Protein AF-A0A2T2STK6-F1 (afdb_monomer)

Foldseek 3Di:
DDDDDDDDPPDDDPDDDDDDDPDDPDDPPDPCPDDDPPDDDDDDDDDDPPDDLVVQLVVCCVVPVDDSVVSSVVSPD

Solvent-accessible surface area (backbone atoms only — not comparable to full-atom values): 5722 Å² total; per-residue (Å²): 136,87,90,83,81,96,82,76,88,79,71,81,77,79,81,77,87,78,72,86,77,76,82,82,79,80,78,77,78,81,78,83,86,80,73,84,79,83,66,86,81,87,86,83,87,81,92,68,94,86,67,53,68,71,59,51,27,55,47,44,28,71,76,71,66,50,54,70,69,60,22,46,58,66,69,77,110

Mean predicted aligned error: 17.16 Å

Secondary structure (DSSP, 8-state):
----------PPPPPP--PPPPPP------------TTSPPP--PPP-SSS-HHHHHHHHHHHH---HHHHHHHH--

Sequence (77 aa):
MIDIPLCSTFGAPAEPDVKPVPPEVEELEEKDEGGGTDDPWFVILFNDEVHTFEEVIGQLVKATGCSRGEAEDMAWT

pLDDT: mean 77.99, std 19.07, range [40.97, 98.56]

Radius of gyration: 29.97 Å; Cα contacts (8 Å, |Δi|>4): 17; chains: 1; bounding box: 26×80×58 Å

Structure (mmCIF, N/CA/C/O backbone):
data_AF-A0A2T2STK6-F1
#
_entry.id   AF-A0A2T2STK6-F1
#
loop_
_atom_site.group_PDB
_atom_site.id
_atom_site.type_symbol
_atom_site.label_atom_id
_atom_site.label_alt_id
_atom_site.label_comp_id
_atom_site.label_asym_id
_atom_site.label_entity_id
_atom_site.label_seq_id
_atom_site.pdbx_PDB_ins_code
_atom_site.Cartn_x
_atom_site.Cartn_y
_atom_site.Cartn_z
_atom_site.occupancy
_atom_site.B_iso_or_equiv
_atom_site.auth_seq_id
_atom_site.auth_comp_id
_atom_site.auth_asym_id
_atom_site.auth_atom_id
_atom_site.pdbx_PDB_model_num
ATOM 1 N N . MET A 1 1 ? 2.211 61.283 -25.173 1.00 46.34 1 MET A N 1
ATOM 2 C CA . MET A 1 1 ? 2.202 60.267 -26.244 1.00 46.34 1 MET A CA 1
ATOM 3 C C . MET A 1 1 ? 3.669 59.928 -26.453 1.00 46.34 1 MET A C 1
ATOM 5 O O . MET A 1 1 ? 4.415 60.839 -26.766 1.00 46.34 1 MET A O 1
ATOM 9 N N . ILE A 1 2 ? 4.111 58.751 -26.009 1.00 44.94 2 ILE A N 1
ATOM 10 C CA . ILE A 1 2 ? 5.537 58.433 -25.804 1.00 44.94 2 ILE A CA 1
ATOM 11 C C . ILE A 1 2 ? 6.119 57.825 -27.088 1.00 44.94 2 ILE A C 1
ATOM 13 O O . ILE A 1 2 ? 5.589 56.830 -27.575 1.00 44.94 2 ILE A O 1
ATOM 17 N N . ASP A 1 3 ? 7.195 58.433 -27.591 1.00 49.34 3 ASP A N 1
ATOM 18 C CA . ASP A 1 3 ? 8.109 57.942 -28.633 1.00 49.34 3 ASP A CA 1
ATOM 19 C C . ASP A 1 3 ? 8.938 56.730 -28.168 1.00 49.34 3 ASP A C 1
ATOM 21 O O . ASP A 1 3 ? 9.579 56.805 -27.118 1.00 49.34 3 ASP A O 1
ATOM 25 N N . ILE A 1 4 ? 9.000 55.660 -28.981 1.00 54.84 4 ILE A N 1
ATOM 26 C CA . ILE A 1 4 ? 9.987 54.555 -28.914 1.00 54.84 4 ILE A CA 1
ATOM 27 C C . ILE A 1 4 ? 10.312 54.087 -30.367 1.00 54.84 4 ILE A C 1
ATOM 29 O O . ILE A 1 4 ? 9.403 54.075 -31.197 1.00 54.84 4 ILE A O 1
ATOM 33 N N . PRO A 1 5 ? 11.582 53.756 -30.713 1.00 51.03 5 PRO A N 1
ATOM 34 C CA . PRO A 1 5 ? 12.187 53.996 -32.033 1.00 51.03 5 PRO A CA 1
ATOM 35 C C . PRO A 1 5 ? 12.268 52.784 -32.995 1.00 51.03 5 PRO A C 1
ATOM 37 O O . PRO A 1 5 ? 12.042 51.637 -32.622 1.00 51.03 5 PRO A O 1
ATOM 40 N N . LEU A 1 6 ? 12.672 53.075 -34.242 1.00 60.12 6 LEU A N 1
ATOM 41 C CA . LEU A 1 6 ? 13.124 52.156 -35.307 1.00 60.12 6 LEU A CA 1
ATO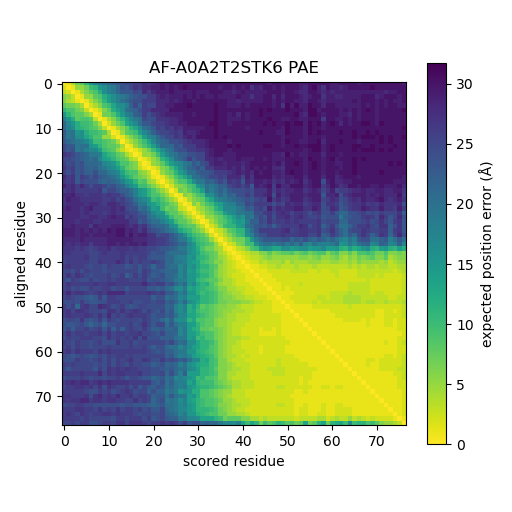M 42 C C . LEU A 1 6 ? 14.272 51.218 -34.865 1.00 60.12 6 LEU A C 1
ATOM 44 O O . LEU A 1 6 ? 15.343 51.722 -34.543 1.00 60.12 6 LEU A O 1
ATOM 48 N N . CYS A 1 7 ? 14.072 49.891 -34.941 1.00 43.41 7 CYS A N 1
ATOM 49 C CA . CYS A 1 7 ? 15.031 48.798 -35.262 1.00 43.41 7 CYS A CA 1
ATOM 50 C C . CYS A 1 7 ? 14.286 47.462 -35.006 1.00 43.41 7 CYS A C 1
ATOM 52 O O . CYS A 1 7 ? 13.552 47.377 -34.034 1.00 43.41 7 CYS A O 1
ATOM 54 N N . SER A 1 8 ? 14.352 46.364 -35.755 1.00 44.66 8 SER A N 1
ATOM 55 C CA . SER A 1 8 ? 15.354 45.823 -36.666 1.00 44.66 8 SER A CA 1
ATOM 56 C C . SER A 1 8 ? 14.636 44.836 -37.596 1.00 44.66 8 SER A C 1
ATOM 58 O O . SER A 1 8 ? 13.787 44.068 -37.140 1.00 44.66 8 SER A O 1
ATOM 60 N N . THR A 1 9 ? 14.954 44.829 -38.889 1.00 41.19 9 THR A N 1
ATOM 61 C CA . THR A 1 9 ? 14.539 43.751 -39.794 1.00 41.19 9 THR A CA 1
ATOM 62 C C . THR A 1 9 ? 15.220 42.460 -39.341 1.00 41.19 9 THR A C 1
ATOM 64 O O . THR A 1 9 ? 16.412 42.275 -39.588 1.00 41.19 9 THR A O 1
ATOM 67 N N . PHE A 1 10 ? 14.494 41.569 -38.665 1.00 40.97 10 PHE A N 1
ATOM 68 C CA . PHE A 1 10 ? 14.962 40.197 -38.492 1.00 40.97 10 PHE A CA 1
ATOM 69 C C . PHE A 1 10 ? 14.936 39.540 -39.874 1.00 40.97 10 PHE A C 1
ATOM 71 O O . PHE A 1 10 ? 13.873 39.358 -40.467 1.00 40.97 10 PHE A O 1
ATOM 78 N N . GLY A 1 11 ? 16.128 39.307 -40.426 1.00 45.22 11 GLY A N 1
ATOM 79 C CA . GLY A 1 11 ? 16.316 38.641 -41.707 1.00 45.22 11 GLY A CA 1
ATOM 80 C C . GLY A 1 11 ? 15.623 37.281 -41.727 1.00 45.22 11 GLY A C 1
ATOM 81 O O . GLY A 1 11 ? 15.480 36.632 -40.690 1.00 45.22 11 GLY A O 1
ATOM 82 N N . ALA A 1 12 ? 15.178 36.878 -42.917 1.00 55.72 12 ALA A N 1
ATOM 83 C CA . ALA A 1 12 ? 14.547 35.586 -43.139 1.00 55.72 12 ALA A CA 1
ATOM 84 C C . ALA A 1 12 ? 15.423 34.458 -42.555 1.00 55.72 12 ALA A C 1
ATOM 86 O O . ALA A 1 12 ? 16.614 34.403 -42.881 1.00 55.72 12 ALA A O 1
ATOM 87 N N . PRO A 1 13 ? 14.886 33.571 -41.697 1.00 54.12 13 PRO A N 1
ATOM 88 C CA . PRO A 1 13 ? 15.609 32.364 -41.335 1.00 54.12 13 PRO A CA 1
ATOM 89 C C . PRO A 1 13 ? 15.774 31.523 -42.603 1.00 54.12 13 PRO A C 1
ATOM 91 O O . PRO A 1 13 ? 14.803 31.265 -43.311 1.00 54.12 13 PRO A O 1
ATOM 94 N N . ALA A 1 14 ? 17.015 31.149 -42.915 1.00 62.72 14 ALA A N 1
ATOM 95 C CA . ALA A 1 14 ? 17.313 30.232 -44.005 1.00 62.72 14 ALA A CA 1
ATOM 96 C C . ALA A 1 14 ? 16.495 28.945 -43.821 1.00 62.72 14 ALA A C 1
ATOM 98 O O . ALA A 1 14 ? 16.529 28.344 -42.746 1.00 62.72 14 ALA A O 1
ATOM 99 N N . GLU A 1 15 ? 15.745 28.553 -44.850 1.00 63.06 15 GLU A N 1
ATOM 100 C CA . GLU A 1 15 ? 14.973 27.312 -44.850 1.00 63.06 15 GLU A CA 1
ATOM 101 C C . GLU A 1 15 ? 15.947 26.126 -44.722 1.00 63.06 15 GLU A C 1
ATOM 103 O O . GLU A 1 15 ? 16.849 25.992 -45.556 1.00 63.06 15 GLU A O 1
ATOM 108 N N . PRO A 1 16 ? 15.844 25.281 -43.680 1.00 62.88 16 PRO A N 1
ATOM 109 C CA . PRO A 1 16 ? 16.669 24.086 -43.595 1.00 62.88 16 PRO A CA 1
ATOM 110 C C . PRO A 1 16 ? 16.202 23.067 -44.644 1.00 62.88 16 PRO A C 1
ATOM 112 O O . PRO A 1 16 ? 15.018 22.749 -44.728 1.00 62.88 16 PRO A O 1
ATOM 115 N N . ASP A 1 17 ? 17.144 22.551 -45.434 1.00 61.78 17 ASP A N 1
ATOM 116 C CA . ASP A 1 17 ? 16.944 21.469 -46.405 1.00 61.78 17 ASP A CA 1
ATOM 117 C C . ASP A 1 17 ? 16.459 20.198 -45.677 1.00 61.78 17 ASP A C 1
ATOM 119 O O . ASP A 1 17 ? 17.236 19.476 -45.045 1.00 61.78 17 ASP A O 1
ATOM 123 N N . VAL A 1 18 ? 15.142 19.96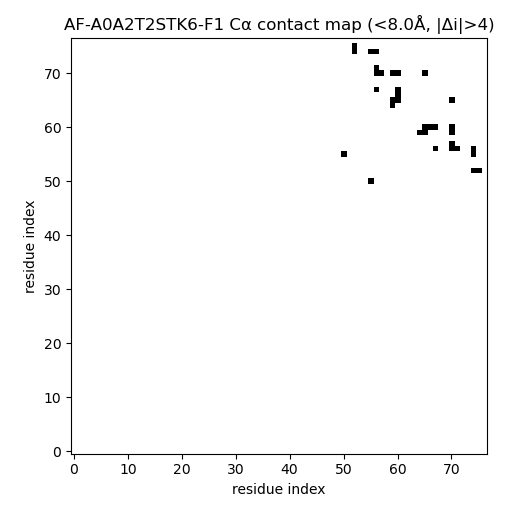1 -45.695 1.00 63.34 18 VAL A N 1
ATOM 124 C CA . VAL A 1 18 ? 14.519 18.772 -45.099 1.00 63.34 18 VAL A CA 1
ATOM 125 C C . VAL A 1 18 ? 14.702 17.602 -46.059 1.00 63.34 18 VAL A C 1
ATOM 127 O O . VAL A 1 18 ? 13.935 17.416 -47.005 1.00 63.34 18 VAL A O 1
ATOM 130 N N . LYS A 1 19 ? 15.719 16.778 -45.806 1.00 70.69 19 LYS A N 1
ATOM 131 C CA . LYS A 1 19 ? 15.823 15.454 -46.429 1.00 70.69 19 LYS A CA 1
ATOM 132 C C . LYS A 1 19 ? 14.653 14.578 -45.957 1.00 70.69 19 LYS A C 1
ATOM 134 O O . LYS A 1 19 ? 14.338 14.608 -44.767 1.00 70.69 19 LYS 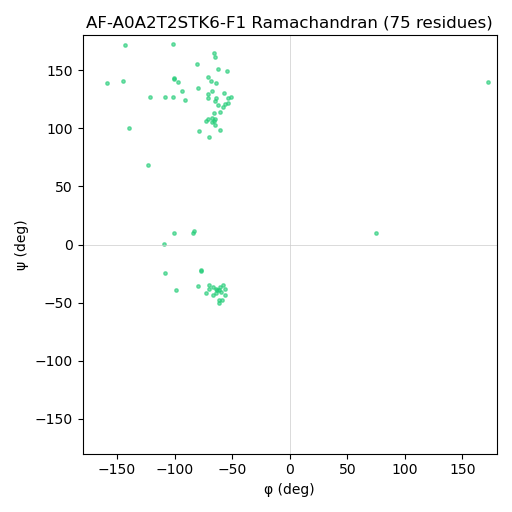A O 1
ATOM 139 N N . PRO A 1 20 ? 14.022 13.783 -46.841 1.00 62.66 20 PRO A N 1
ATOM 140 C CA . PRO A 1 20 ? 12.905 12.937 -46.447 1.00 62.66 20 PRO A CA 1
ATOM 141 C C . PRO A 1 20 ? 13.379 11.863 -45.463 1.00 62.66 20 PRO A C 1
ATOM 143 O O . PRO A 1 20 ? 14.301 11.097 -45.752 1.00 62.66 20 PRO A O 1
ATOM 146 N N . VAL A 1 21 ? 12.744 11.839 -44.292 1.00 61.78 21 VAL A N 1
ATOM 147 C CA . VAL A 1 21 ? 12.906 10.796 -43.276 1.00 61.78 21 VAL A CA 1
ATOM 148 C C . VAL A 1 21 ? 12.238 9.520 -43.818 1.00 61.78 21 VAL A C 1
ATOM 150 O O . VAL A 1 21 ? 11.090 9.599 -44.263 1.00 61.78 21 VAL A O 1
ATOM 153 N N . PRO A 1 22 ? 12.929 8.364 -43.876 1.00 70.69 22 PRO A N 1
ATOM 154 C CA . PRO A 1 22 ? 12.301 7.102 -44.267 1.00 70.69 22 PRO A CA 1
ATOM 155 C C . PRO A 1 22 ? 11.199 6.722 -43.260 1.00 70.69 22 PRO A C 1
ATOM 157 O O . PRO A 1 22 ? 11.301 7.115 -42.099 1.00 70.69 22 PRO A O 1
ATOM 160 N N . PRO A 1 23 ? 10.147 5.995 -43.683 1.00 70.62 23 PRO A N 1
ATOM 161 C CA . PRO A 1 23 ? 8.997 5.712 -42.829 1.00 70.62 23 PRO A CA 1
ATOM 162 C C . PRO A 1 23 ? 9.433 4.998 -41.546 1.00 70.62 23 PRO A C 1
ATOM 164 O O . PRO A 1 23 ? 10.179 4.017 -41.602 1.00 70.62 23 PRO A O 1
ATOM 167 N N . GLU A 1 24 ? 8.971 5.516 -40.408 1.00 66.44 24 GLU A N 1
ATOM 168 C CA . GLU A 1 24 ? 9.110 4.885 -39.098 1.00 66.44 24 GLU A CA 1
ATOM 169 C C . GLU A 1 24 ? 8.503 3.478 -39.175 1.00 66.44 24 GLU A C 1
ATOM 171 O O . GLU A 1 24 ? 7.347 3.297 -39.557 1.00 66.44 24 GLU A O 1
ATOM 176 N N . VAL A 1 25 ? 9.324 2.466 -38.894 1.00 71.25 25 VAL A N 1
ATOM 177 C CA . VAL A 1 25 ? 8.877 1.079 -38.778 1.00 71.25 25 VAL A CA 1
ATOM 178 C C . VAL A 1 25 ? 8.062 0.990 -37.493 1.00 71.25 25 VAL A C 1
ATOM 180 O O . VAL A 1 25 ? 8.626 1.081 -36.407 1.00 71.25 25 VAL A O 1
ATOM 183 N N . GLU A 1 26 ? 6.744 0.845 -37.618 1.00 68.50 26 GLU A N 1
ATOM 184 C CA . GLU A 1 26 ? 5.879 0.479 -36.496 1.00 68.50 26 GLU A CA 1
ATOM 185 C C . GLU A 1 26 ? 6.257 -0.940 -36.045 1.00 68.50 26 GLU A C 1
ATOM 187 O O . GLU A 1 26 ? 6.024 -1.922 -36.756 1.00 68.50 26 GLU A O 1
ATOM 192 N N . GLU A 1 27 ? 6.901 -1.042 -34.882 1.00 67.19 27 GLU A N 1
ATOM 193 C CA . GLU A 1 27 ? 7.160 -2.314 -34.214 1.00 67.19 27 GLU A CA 1
ATOM 194 C C . GLU A 1 27 ? 5.813 -2.919 -33.799 1.00 67.19 27 GLU A C 1
ATOM 196 O O . GLU A 1 27 ? 5.135 -2.430 -32.897 1.00 67.19 27 GLU A O 1
ATOM 201 N N . LEU A 1 28 ? 5.387 -3.963 -34.513 1.00 70.25 28 LEU A N 1
ATOM 202 C CA . LEU A 1 28 ? 4.185 -4.719 -34.186 1.00 70.25 28 LEU A CA 1
ATOM 203 C C . LEU A 1 28 ? 4.434 -5.470 -32.870 1.00 70.25 28 LEU A C 1
ATOM 205 O O . LEU A 1 28 ? 5.156 -6.465 -32.856 1.00 70.25 28 LEU A O 1
ATOM 209 N N . GLU A 1 29 ? 3.846 -4.994 -31.774 1.00 68.50 29 GLU A N 1
ATOM 210 C CA . GLU A 1 29 ? 3.859 -5.712 -30.499 1.00 68.50 29 GLU A CA 1
ATOM 211 C C . GLU A 1 29 ? 3.172 -7.078 -30.679 1.00 68.50 29 GLU A C 1
ATOM 213 O O . GLU A 1 29 ? 1.971 -7.158 -30.961 1.00 68.50 29 GLU A O 1
ATOM 218 N N . GLU A 1 30 ? 3.932 -8.170 -30.539 1.00 65.44 30 GLU A N 1
ATOM 219 C CA . GLU A 1 30 ? 3.355 -9.511 -30.482 1.00 65.44 30 GLU A CA 1
ATOM 220 C C . GLU A 1 30 ? 2.523 -9.633 -29.205 1.00 65.44 30 GLU A C 1
ATOM 222 O O . GLU A 1 30 ? 3.029 -9.582 -28.082 1.00 65.44 30 GLU A O 1
ATOM 227 N N . LYS A 1 31 ? 1.211 -9.770 -29.387 1.00 64.12 31 LYS A N 1
ATOM 228 C CA . LYS A 1 31 ?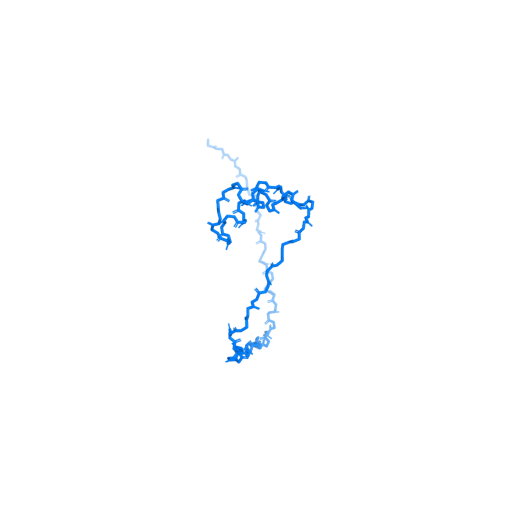 0.269 -9.986 -28.297 1.00 64.12 31 LYS A CA 1
ATOM 229 C C . LYS A 1 31 ? 0.449 -11.414 -27.789 1.00 64.12 31 LYS A C 1
ATOM 231 O O . LYS A 1 31 ? 0.044 -12.365 -28.455 1.00 64.12 31 LYS A O 1
ATOM 236 N N . ASP A 1 32 ? 1.064 -11.556 -26.622 1.00 64.62 32 ASP A N 1
ATOM 237 C CA . ASP A 1 32 ? 1.161 -12.839 -25.934 1.00 64.62 32 ASP A CA 1
ATOM 238 C C . ASP A 1 32 ? -0.233 -13.234 -25.412 1.00 64.62 32 ASP A C 1
ATOM 240 O O . ASP A 1 32 ? -0.683 -12.801 -24.352 1.00 64.62 32 ASP A O 1
ATOM 244 N N . GLU A 1 33 ? -0.978 -13.996 -26.218 1.00 63.47 33 GLU A N 1
ATOM 245 C CA . GLU A 1 33 ? -2.302 -14.535 -25.868 1.00 63.47 33 GLU A CA 1
ATOM 246 C C . GLU A 1 33 ? -2.204 -15.837 -25.038 1.00 63.47 33 GLU A C 1
ATOM 248 O O . GLU A 1 33 ? -3.203 -16.535 -24.854 1.00 63.47 33 GLU A O 1
ATOM 253 N N . GLY A 1 34 ? -1.013 -16.190 -24.535 1.00 63.31 34 GLY A N 1
ATOM 254 C CA . GLY A 1 34 ? -0.720 -17.489 -23.930 1.00 63.31 34 GLY A CA 1
ATOM 255 C C . GLY A 1 34 ? -0.203 -17.428 -22.493 1.00 63.31 34 GLY A C 1
ATOM 256 O O . GLY A 1 34 ? 0.927 -17.824 -22.236 1.00 63.31 34 GLY A O 1
ATOM 257 N N . GLY A 1 35 ? -1.034 -17.029 -21.529 1.00 60.81 35 GLY A N 1
ATOM 258 C CA . GLY A 1 35 ? -0.690 -17.128 -20.106 1.00 60.81 35 GLY A CA 1
ATOM 259 C C . GLY A 1 35 ? -1.878 -17.585 -19.272 1.00 60.81 35 GLY A C 1
ATOM 260 O O . GLY A 1 35 ? -2.756 -16.784 -18.967 1.00 60.81 35 GLY A O 1
ATOM 261 N N . GLY A 1 36 ? -1.926 -18.870 -18.910 1.00 65.19 36 GLY A N 1
ATOM 262 C CA . GLY A 1 36 ? -2.904 -19.376 -17.946 1.00 65.19 36 GLY A CA 1
ATOM 263 C C . GLY A 1 36 ? -2.760 -18.626 -16.621 1.00 65.19 36 GLY A C 1
ATOM 264 O O . GLY A 1 36 ? -1.702 -18.651 -16.003 1.00 65.19 36 GLY A O 1
ATOM 265 N N . THR A 1 37 ? -3.811 -17.927 -16.200 1.00 66.88 37 THR A N 1
ATOM 266 C CA . THR A 1 37 ? -3.840 -17.110 -14.974 1.00 66.88 37 THR A CA 1
ATOM 267 C C . THR A 1 37 ? -4.160 -17.925 -13.718 1.00 66.88 37 THR A C 1
ATOM 269 O O . THR A 1 37 ? -4.478 -17.349 -12.681 1.00 66.88 37 THR A O 1
ATOM 272 N N . ASP A 1 38 ? -4.162 -19.254 -13.824 1.00 81.31 38 ASP A N 1
ATOM 273 C CA . ASP A 1 38 ? -4.623 -20.155 -12.764 1.00 81.31 38 ASP A CA 1
ATOM 274 C C . ASP A 1 38 ? -3.597 -20.315 -11.631 1.00 81.31 38 ASP A C 1
ATOM 276 O O . ASP A 1 38 ? -3.970 -20.650 -10.505 1.00 81.31 38 ASP A O 1
ATOM 280 N N . ASP A 1 39 ? -2.318 -20.040 -11.900 1.00 84.94 39 ASP A N 1
ATOM 281 C CA . ASP A 1 39 ? -1.281 -20.038 -10.873 1.00 84.94 39 ASP A CA 1
ATOM 282 C C . ASP A 1 39 ? -1.303 -18.728 -10.063 1.00 84.94 39 ASP A C 1
ATOM 284 O O . ASP A 1 39 ? -1.382 -17.632 -10.633 1.00 84.94 39 ASP A O 1
ATOM 288 N N . PRO A 1 40 ? -1.220 -18.801 -8.722 1.00 87.69 40 PRO A N 1
ATOM 289 C CA . PRO A 1 40 ? -1.185 -17.614 -7.885 1.00 87.69 40 PRO A CA 1
ATOM 290 C C . PRO A 1 40 ? 0.126 -16.845 -8.073 1.00 87.69 40 PRO A C 1
ATOM 292 O O . PRO A 1 40 ? 1.214 -17.420 -8.124 1.00 87.69 40 PRO A O 1
ATOM 295 N N . TRP A 1 41 ? 0.020 -15.518 -8.086 1.00 87.06 41 TRP A N 1
ATOM 296 C CA . TRP A 1 41 ? 1.164 -14.615 -8.153 1.00 87.06 41 TRP A CA 1
ATOM 297 C C . TRP A 1 41 ? 1.539 -14.125 -6.759 1.00 87.06 41 TRP A C 1
ATOM 299 O O . TRP A 1 41 ? 0.674 -13.777 -5.953 1.00 87.06 41 TRP A O 1
ATOM 309 N N . PHE A 1 42 ? 2.840 -14.049 -6.492 1.00 91.00 42 PHE A N 1
ATOM 310 C CA . PHE A 1 42 ? 3.356 -13.415 -5.286 1.00 91.00 42 PHE A CA 1
ATOM 311 C C . PHE A 1 42 ? 3.686 -11.952 -5.568 1.00 91.00 42 PHE A C 1
ATOM 313 O O . PHE A 1 42 ? 4.377 -11.637 -6.535 1.00 91.00 42 PHE A O 1
ATOM 320 N N . VAL A 1 43 ? 3.222 -11.068 -4.688 1.00 91.25 43 VAL A N 1
ATOM 321 C CA . VAL A 1 43 ? 3.578 -9.648 -4.689 1.00 91.25 43 VAL A CA 1
ATOM 322 C C . VAL A 1 43 ? 4.494 -9.402 -3.500 1.00 91.25 43 VAL A C 1
ATOM 324 O O . VAL A 1 43 ? 4.163 -9.771 -2.375 1.00 91.25 43 VAL A O 1
ATOM 327 N N . ILE A 1 44 ? 5.654 -8.802 -3.754 1.00 92.50 44 ILE A N 1
ATOM 328 C CA . ILE A 1 44 ? 6.659 -8.495 -2.733 1.00 92.50 44 ILE A CA 1
ATOM 329 C C . ILE A 1 44 ? 6.886 -6.987 -2.746 1.00 92.50 44 ILE A C 1
ATOM 33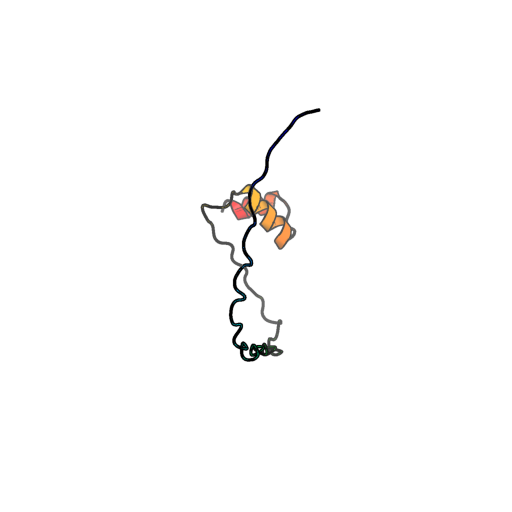1 O O . ILE A 1 44 ? 7.167 -6.414 -3.798 1.00 92.50 44 ILE A O 1
ATOM 335 N N . LEU A 1 45 ? 6.771 -6.359 -1.579 1.00 93.12 45 LEU A N 1
ATOM 336 C CA . LEU A 1 45 ? 7.106 -4.955 -1.370 1.00 93.12 45 LEU A CA 1
ATOM 337 C C . LEU A 1 45 ? 8.480 -4.867 -0.695 1.00 93.12 45 LEU A C 1
ATOM 339 O O . LEU A 1 45 ? 8.698 -5.502 0.334 1.00 93.12 45 LEU A O 1
ATOM 343 N N . PHE A 1 46 ? 9.402 -4.098 -1.275 1.00 94.69 46 PHE A N 1
ATOM 344 C CA . PHE A 1 46 ? 10.737 -3.873 -0.716 1.00 94.69 46 PHE A CA 1
ATOM 345 C C . PHE A 1 46 ? 10.805 -2.523 -0.003 1.00 94.69 46 PHE A C 1
ATOM 347 O O . PHE A 1 46 ? 10.241 -1.546 -0.487 1.00 94.69 46 PHE A O 1
ATOM 354 N N . ASN A 1 47 ? 11.525 -2.475 1.120 1.00 95.69 47 ASN A N 1
ATOM 355 C CA . ASN A 1 47 ? 11.809 -1.231 1.831 1.00 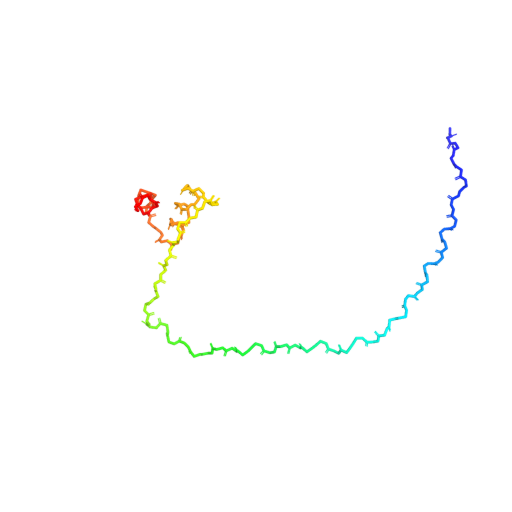95.69 47 ASN A CA 1
ATOM 356 C C . ASN A 1 47 ? 12.807 -0.357 1.053 1.00 95.69 47 ASN A C 1
ATOM 358 O O . ASN A 1 47 ? 13.761 -0.875 0.464 1.00 95.69 47 ASN A O 1
ATOM 362 N N . ASP A 1 48 ? 12.624 0.960 1.117 1.00 96.31 48 ASP A N 1
ATOM 363 C CA . ASP A 1 48 ? 13.518 1.958 0.536 1.00 96.31 48 ASP A CA 1
ATOM 364 C C . ASP A 1 48 ? 13.631 3.207 1.434 1.00 96.31 48 ASP A C 1
ATOM 366 O O . ASP A 1 48 ? 12.930 3.333 2.433 1.00 96.31 48 ASP A O 1
ATOM 370 N N . GLU A 1 49 ? 14.551 4.114 1.094 1.00 97.19 49 GLU A N 1
ATOM 371 C CA . GLU A 1 49 ? 14.800 5.372 1.828 1.00 97.19 49 GLU A CA 1
ATOM 372 C C . GLU A 1 49 ? 14.154 6.596 1.145 1.00 97.19 49 GLU A C 1
ATOM 374 O O . GLU A 1 49 ? 14.473 7.744 1.461 1.00 97.19 49 GLU A O 1
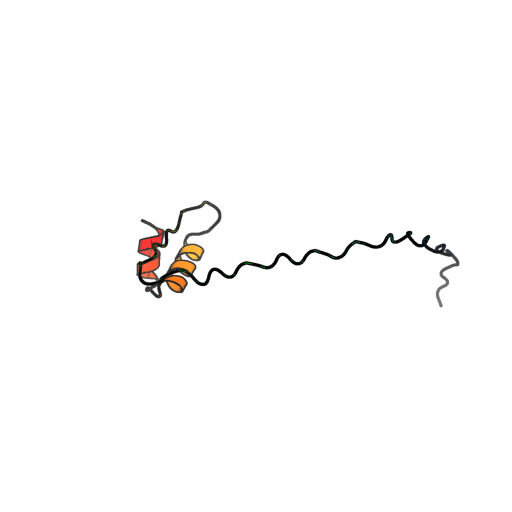ATOM 379 N N . VAL A 1 50 ? 13.309 6.368 0.139 1.00 97.19 50 VAL A N 1
ATOM 380 C CA . VAL A 1 50 ? 12.658 7.406 -0.671 1.00 97.19 50 VAL A CA 1
ATOM 381 C C . VAL A 1 50 ? 11.236 7.662 -0.173 1.00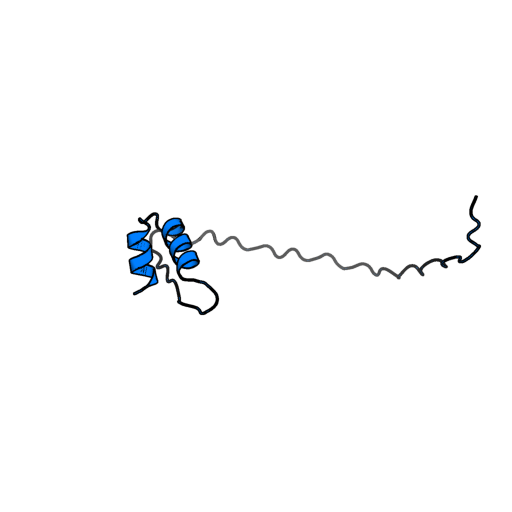 97.19 50 VAL A C 1
ATOM 383 O O . VAL A 1 50 ? 10.814 8.818 -0.133 1.00 97.19 50 VAL A O 1
ATOM 386 N N . HIS A 1 51 ? 10.513 6.613 0.220 1.00 97.38 51 HIS A N 1
ATOM 387 C CA . HIS A 1 51 ? 9.125 6.681 0.668 1.00 97.38 51 HIS A CA 1
ATOM 388 C C . HIS A 1 51 ? 9.008 6.654 2.191 1.00 97.38 51 HIS A C 1
ATOM 390 O O . HIS A 1 51 ? 9.716 5.939 2.896 1.00 97.38 51 HIS A O 1
ATOM 396 N N . THR A 1 52 ? 8.051 7.414 2.713 1.00 97.69 52 THR A N 1
ATOM 397 C CA . THR A 1 52 ? 7.695 7.364 4.132 1.00 97.69 52 THR A CA 1
ATOM 398 C C . THR A 1 52 ? 6.768 6.185 4.436 1.00 97.69 52 THR A C 1
ATOM 400 O O . THR A 1 52 ? 5.988 5.749 3.587 1.00 97.69 52 THR A O 1
ATOM 403 N N . PHE A 1 53 ? 6.766 5.715 5.689 1.00 97.06 53 PHE A N 1
ATOM 404 C CA . PHE A 1 53 ? 5.850 4.652 6.120 1.00 97.06 53 PHE A CA 1
ATOM 405 C C . PHE A 1 53 ? 4.372 5.010 5.905 1.00 97.06 53 PHE A C 1
ATOM 407 O O . PHE A 1 53 ? 3.592 4.140 5.541 1.00 97.06 53 PHE A O 1
ATOM 414 N N . GLU A 1 54 ? 3.969 6.277 6.050 1.00 97.81 54 GLU A N 1
ATOM 415 C CA . GLU A 1 54 ? 2.583 6.702 5.783 1.00 97.81 54 GLU A CA 1
ATOM 416 C C . GLU A 1 54 ? 2.176 6.513 4.318 1.00 97.81 54 GLU A C 1
ATOM 418 O O . GLU A 1 54 ? 1.052 6.093 4.024 1.00 97.81 54 GLU A O 1
ATOM 423 N N . GLU A 1 55 ? 3.091 6.786 3.388 1.00 97.81 55 GLU A N 1
ATOM 424 C CA . GLU A 1 55 ? 2.856 6.553 1.964 1.00 97.81 55 GLU A CA 1
ATOM 425 C C . GLU A 1 55 ? 2.740 5.054 1.681 1.00 97.81 55 GLU A C 1
ATOM 427 O O . GLU A 1 55 ? 1.807 4.640 0.990 1.00 97.81 55 GLU A O 1
ATOM 432 N N . VAL A 1 56 ? 3.614 4.240 2.281 1.00 97.75 56 VAL A N 1
ATOM 433 C CA . VAL A 1 56 ? 3.584 2.773 2.180 1.00 97.75 56 VAL A CA 1
ATOM 434 C C . VAL A 1 56 ? 2.286 2.190 2.746 1.00 97.75 56 VAL A C 1
ATOM 436 O O . VAL A 1 56 ? 1.615 1.417 2.063 1.00 97.75 56 VAL A O 1
ATOM 439 N N . ILE A 1 57 ? 1.866 2.611 3.941 1.00 98.25 57 ILE A N 1
ATOM 440 C CA . ILE A 1 57 ? 0.594 2.216 4.568 1.00 98.25 57 ILE A CA 1
ATOM 441 C C . ILE A 1 57 ? -0.578 2.559 3.643 1.00 98.25 57 ILE A C 1
ATOM 443 O O . ILE A 1 57 ? -1.473 1.740 3.424 1.00 98.25 57 ILE A O 1
ATOM 447 N N . GLY A 1 58 ? -0.558 3.751 3.039 1.00 97.69 58 GLY A N 1
ATOM 448 C CA . GLY A 1 58 ? -1.558 4.162 2.060 1.00 97.69 58 GLY A CA 1
ATOM 449 C C . GLY A 1 58 ? -1.612 3.256 0.825 1.00 97.69 58 GLY A C 1
ATOM 450 O O . GLY A 1 58 ? -2.703 3.012 0.306 1.00 97.69 58 GLY A O 1
ATOM 451 N N . GLN A 1 59 ? -0.471 2.742 0.357 1.00 97.44 59 GLN A N 1
ATOM 452 C CA . GLN A 1 59 ? -0.429 1.779 -0.749 1.00 97.44 59 GLN A CA 1
ATOM 453 C C . GLN A 1 59 ? -0.924 0.395 -0.325 1.00 97.44 59 GLN A C 1
ATOM 455 O O . GLN A 1 59 ? -1.708 -0.206 -1.057 1.00 97.44 59 GLN A O 1
ATOM 460 N N . LEU A 1 60 ? -0.549 -0.082 0.864 1.00 97.69 60 LEU A N 1
ATOM 461 C CA . LEU A 1 60 ? -0.999 -1.369 1.398 1.00 97.69 60 LEU A CA 1
ATOM 462 C C . LEU A 1 60 ? -2.526 -1.427 1.507 1.00 97.69 60 LEU A C 1
ATOM 464 O O . LEU A 1 60 ? -3.136 -2.357 0.984 1.00 97.69 60 LEU A O 1
ATOM 468 N N . VAL A 1 61 ? -3.159 -0.393 2.074 1.00 98.19 61 VAL A N 1
ATOM 469 C CA . VAL A 1 61 ? -4.628 -0.313 2.170 1.00 98.19 61 VAL A CA 1
ATOM 470 C C . VAL A 1 61 ? -5.284 -0.335 0.785 1.00 98.19 61 VAL A C 1
ATOM 472 O O . VAL A 1 61 ? -6.295 -1.007 0.592 1.00 98.19 61 VAL A O 1
ATOM 475 N N . LYS A 1 62 ? -4.719 0.371 -0.204 1.00 97.38 62 LYS A N 1
ATOM 476 C CA . LYS A 1 62 ? -5.270 0.408 -1.571 1.00 97.38 62 LYS A CA 1
ATOM 477 C C . LYS A 1 62 ? -5.109 -0.919 -2.311 1.00 97.38 62 LYS A C 1
ATOM 479 O O . LYS A 1 62 ? -6.002 -1.289 -3.066 1.00 97.38 62 LYS A O 1
ATOM 484 N N . ALA A 1 63 ? -3.979 -1.598 -2.127 1.00 96.81 63 ALA A N 1
ATOM 485 C CA . ALA A 1 63 ? -3.644 -2.819 -2.850 1.00 96.81 63 ALA A CA 1
ATOM 486 C C . ALA A 1 63 ? -4.349 -4.058 -2.282 1.00 96.81 63 ALA A C 1
ATOM 488 O O . ALA A 1 63 ? -4.728 -4.943 -3.045 1.00 96.81 63 ALA A O 1
ATOM 489 N N . THR A 1 64 ? -4.529 -4.127 -0.959 1.00 96.25 64 THR A N 1
ATOM 490 C CA . THR A 1 64 ? -5.070 -5.320 -0.283 1.00 96.25 64 THR A CA 1
ATOM 491 C C . THR A 1 64 ? -6.495 -5.134 0.236 1.00 96.25 64 THR A C 1
ATOM 493 O O . THR A 1 64 ? -7.213 -6.116 0.413 1.00 96.25 64 THR A O 1
ATOM 496 N N . GLY A 1 65 ? -6.921 -3.892 0.496 1.00 97.75 65 GLY A N 1
ATOM 497 C CA . GLY A 1 65 ? -8.196 -3.593 1.148 1.00 97.75 65 GLY A CA 1
ATOM 498 C C . GLY A 1 65 ? -8.220 -3.853 2.660 1.00 97.75 65 GLY A C 1
ATOM 499 O O . GLY A 1 65 ? -9.301 -3.820 3.249 1.00 97.75 65 GLY A O 1
ATOM 500 N N . CYS A 1 66 ? -7.072 -4.117 3.296 1.00 97.88 66 CYS A N 1
ATOM 501 C CA . CYS A 1 66 ? -6.991 -4.294 4.747 1.00 97.88 66 CYS A CA 1
ATOM 502 C C . CYS A 1 66 ? -7.314 -3.002 5.513 1.00 97.88 66 CYS A C 1
ATOM 504 O O . CYS A 1 66 ? -7.307 -1.891 4.971 1.00 97.88 66 CYS A O 1
ATOM 506 N N . SER A 1 67 ? -7.566 -3.137 6.814 1.00 98.56 67 SER A N 1
ATOM 507 C CA . SER A 1 67 ? -7.663 -1.983 7.700 1.00 98.56 67 SER A CA 1
ATOM 508 C C . SER A 1 67 ? -6.322 -1.251 7.804 1.00 98.56 67 SER A C 1
ATOM 510 O O . SER A 1 67 ? -5.252 -1.795 7.523 1.00 98.56 67 SER A O 1
ATOM 512 N N . ARG A 1 68 ? -6.369 0.007 8.249 1.00 98.00 68 ARG A N 1
ATOM 513 C CA . ARG A 1 68 ? -5.153 0.796 8.454 1.00 98.00 68 ARG A CA 1
ATOM 514 C C . ARG A 1 68 ? -4.218 0.180 9.505 1.00 98.00 68 ARG A C 1
ATOM 516 O O . ARG A 1 68 ? -3.017 0.203 9.289 1.00 98.00 68 ARG A O 1
ATOM 523 N N . GLY A 1 69 ? -4.755 -0.381 10.593 1.00 98.25 69 GLY A N 1
ATOM 524 C CA . GLY A 1 69 ? -3.938 -1.023 11.631 1.00 98.25 69 GLY A CA 1
ATOM 525 C C . GLY A 1 69 ? -3.193 -2.253 11.105 1.00 98.25 69 GLY A C 1
ATOM 526 O O . GLY A 1 69 ? -2.003 -2.393 11.338 1.00 98.25 69 GLY A O 1
ATOM 527 N N . GLU A 1 70 ? -3.857 -3.081 10.292 1.00 98.12 70 GLU A N 1
ATOM 528 C CA . GLU A 1 70 ? -3.198 -4.214 9.623 1.00 98.12 70 GLU A CA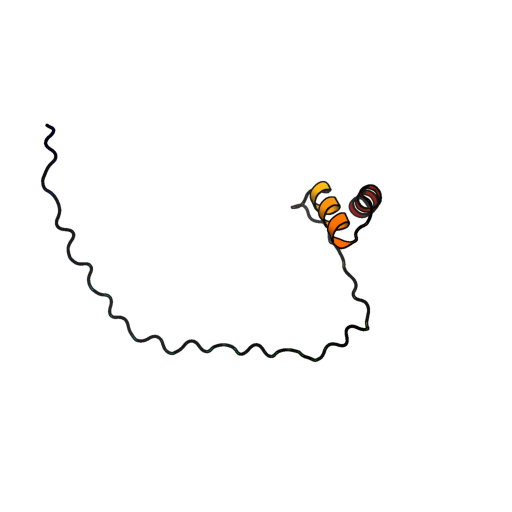 1
ATOM 529 C C . GLU A 1 70 ? -2.113 -3.746 8.638 1.00 98.12 70 GLU A C 1
ATOM 531 O O . GLU A 1 70 ? -1.056 -4.364 8.534 1.00 98.12 70 GLU A O 1
ATOM 536 N N . ALA A 1 71 ? -2.348 -2.641 7.920 1.00 97.94 71 ALA A N 1
ATOM 537 C CA . ALA A 1 71 ? -1.343 -2.045 7.038 1.00 97.94 71 ALA A CA 1
ATOM 538 C C . ALA A 1 71 ? -0.142 -1.469 7.802 1.00 97.94 71 ALA A C 1
ATOM 540 O O . ALA A 1 71 ? 0.984 -1.576 7.324 1.00 97.94 71 ALA A O 1
ATOM 541 N N . GLU A 1 72 ? -0.369 -0.878 8.976 1.00 97.56 72 GLU A N 1
ATOM 542 C CA . GLU A 1 72 ? 0.694 -0.434 9.879 1.00 97.56 72 GLU A CA 1
ATOM 543 C C . GLU A 1 72 ? 1.536 -1.636 10.332 1.00 97.56 72 GLU A C 1
ATOM 545 O O . GLU A 1 72 ? 2.749 -1.625 10.139 1.00 97.56 72 GLU A O 1
ATOM 550 N N . ASP A 1 73 ? 0.916 -2.714 10.813 1.00 97.50 73 ASP A N 1
ATOM 551 C CA . ASP A 1 73 ? 1.637 -3.922 11.241 1.00 97.50 73 ASP A CA 1
ATOM 552 C C . ASP A 1 73 ? 2.525 -4.512 10.124 1.00 97.50 73 ASP A C 1
ATOM 554 O O . ASP A 1 73 ? 3.651 -4.945 10.384 1.00 97.50 73 ASP A O 1
ATOM 558 N N . MET A 1 74 ? 2.049 -4.486 8.871 1.00 96.06 74 MET A N 1
ATOM 559 C CA . MET A 1 74 ? 2.815 -4.917 7.693 1.00 96.06 74 MET A CA 1
ATOM 560 C C . MET A 1 74 ? 3.962 -3.967 7.325 1.00 96.06 74 MET A C 1
ATOM 562 O O . MET A 1 74 ? 4.988 -4.426 6.835 1.00 96.06 74 MET A O 1
ATOM 566 N N . ALA A 1 75 ? 3.797 -2.657 7.518 1.00 95.69 75 ALA A N 1
ATOM 567 C CA . ALA A 1 75 ? 4.799 -1.664 7.131 1.00 95.69 75 ALA A CA 1
ATOM 568 C C . ALA A 1 75 ? 5.987 -1.590 8.108 1.00 95.69 75 ALA A C 1
ATOM 570 O O . ALA A 1 75 ? 7.053 -1.123 7.720 1.00 95.69 75 ALA A O 1
ATOM 571 N N . TRP A 1 76 ? 5.807 -2.027 9.358 1.00 92.06 76 TRP A N 1
ATOM 572 C CA . TRP A 1 76 ? 6.803 -1.898 10.432 1.00 92.06 76 TRP A CA 1
ATOM 573 C C . TRP A 1 76 ? 7.476 -3.220 10.857 1.00 92.06 76 TRP A C 1
ATOM 575 O O . TRP A 1 76 ? 8.304 -3.194 11.772 1.00 92.06 76 TRP A O 1
ATOM 585 N N . THR A 1 77 ? 7.125 -4.351 10.233 1.00 76.38 77 THR A N 1
ATOM 586 C CA . THR A 1 77 ? 7.706 -5.689 10.490 1.00 76.38 77 THR A CA 1
ATOM 587 C C . THR A 1 77 ? 8.888 -5.976 9.572 1.00 76.38 77 THR A C 1
ATOM 589 O O . THR A 1 77 ? 9.929 -6.442 10.092 1.00 76.38 77 THR A O 1
#